Protein AF-A0A7L7LCD9-F1 (afdb_monomer_lite)

Radius of gyration: 17.75 Å; chains: 1; bounding box: 39×56×38 Å

Secondary st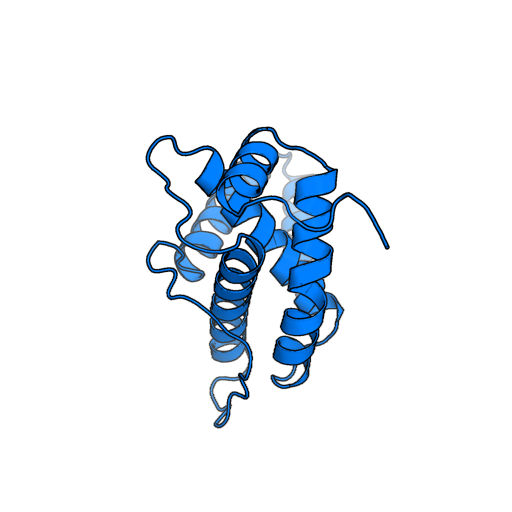ructure (DSSP, 8-state):
--TTTT--HHHHHHHHHTT-HHHHHHHHHHHHHHHHHHHHHTT--HHHHHHHHHHHHHHHHHHHTSTT----S-HHHHHHHHHHHHHHHHHHHH-TT-------S-----TT--HHHHHHHHHHHHHHHHTTS-HHHHHHHHHHHTT-

pLDDT: mean 86.88, std 13.4, range [33.31, 97.69]

InterPro domains:
  IPR007627 RNA polymerase sigma-70 region 2 [PF04542] (27-95)
  IPR013325 RNA polymerase sigma factor, region 2 [SSF88946] (1-112)
  IPR039425 RNA polymerase sigma-70-like [PTHR43133] (1-140)

Organism: NCBI:txid2745197

Structure (mmCIF, N/CA/C/O backbone):
data_AF-A0A7L7LCD9-F1
#
_entry.id   AF-A0A7L7LCD9-F1
#
loop_
_atom_site.group_PDB
_atom_site.id
_atom_site.type_symbol
_atom_site.label_atom_id
_atom_site.label_alt_id
_atom_site.label_comp_id
_atom_site.label_asym_id
_atom_site.label_entity_id
_atom_site.label_seq_id
_atom_site.pdbx_PDB_ins_code
_atom_site.Cartn_x
_atom_site.Cartn_y
_atom_site.Cartn_z
_atom_site.occupancy
_atom_site.B_iso_or_equiv
_atom_site.auth_seq_id
_atom_site.auth_comp_id
_atom_site.auth_asym_id
_atom_site.auth_atom_id
_atom_site.pdbx_PDB_model_num
ATOM 1 N N . MET A 1 1 ? -2.130 -26.265 11.996 1.00 36.03 1 MET A N 1
ATOM 2 C CA . MET A 1 1 ? -3.144 -25.636 11.125 1.00 36.03 1 MET A CA 1
ATOM 3 C C . MET A 1 1 ? -3.796 -24.555 11.968 1.00 36.03 1 MET A C 1
ATOM 5 O O . MET A 1 1 ? -4.403 -24.898 12.972 1.00 36.03 1 MET A O 1
ATOM 9 N N . ASP A 1 2 ? -3.512 -23.285 11.676 1.00 42.53 2 ASP A N 1
ATOM 10 C CA . ASP A 1 2 ? -3.866 -22.154 12.546 1.00 42.53 2 ASP A CA 1
ATOM 11 C C . ASP A 1 2 ? -5.386 -21.880 12.504 1.00 42.53 2 ASP A C 1
ATOM 13 O O . ASP A 1 2 ? -5.939 -21.753 11.405 1.00 42.53 2 ASP A O 1
ATOM 17 N N . PRO A 1 3 ? -6.088 -21.781 13.648 1.00 44.12 3 PRO A N 1
ATOM 18 C CA . PRO A 1 3 ? -7.540 -21.587 13.680 1.00 44.12 3 PRO A CA 1
ATOM 19 C C . PRO A 1 3 ? -8.012 -20.206 13.173 1.00 44.12 3 PRO A C 1
ATOM 21 O O . PRO A 1 3 ? -9.199 -20.029 12.920 1.00 44.12 3 PRO A O 1
ATOM 24 N N . GLU A 1 4 ? -7.114 -19.242 12.924 1.00 48.78 4 GLU A N 1
ATOM 25 C CA . GLU A 1 4 ? -7.436 -17.902 12.378 1.00 48.78 4 GLU A CA 1
ATOM 26 C C . GLU A 1 4 ? -7.647 -17.864 10.837 1.00 48.78 4 GLU A C 1
ATOM 28 O O . GLU A 1 4 ? -7.794 -16.795 10.221 1.00 48.78 4 GLU A O 1
ATOM 33 N N . SER A 1 5 ? -7.651 -19.025 10.174 1.00 53.31 5 SER A N 1
ATOM 34 C CA . SER A 1 5 ? -7.550 -19.144 8.710 1.00 53.31 5 SER A CA 1
ATOM 35 C C . SER A 1 5 ? -8.809 -18.774 7.905 1.00 53.31 5 SER A C 1
ATOM 37 O O . SER A 1 5 ? -8.726 -18.756 6.675 1.00 53.31 5 SER A O 1
ATOM 39 N N . LYS A 1 6 ? -9.962 -18.455 8.505 1.00 54.81 6 LYS A N 1
ATOM 40 C CA . LYS A 1 6 ? -11.181 -18.194 7.712 1.00 54.81 6 LYS A CA 1
ATOM 41 C C . LYS A 1 6 ? -12.054 -17.060 8.259 1.00 54.81 6 LYS A C 1
ATOM 43 O O . LYS A 1 6 ? -13.234 -17.261 8.496 1.00 54.81 6 LYS A O 1
ATOM 48 N N . LYS A 1 7 ? -11.469 -15.869 8.436 1.00 66.88 7 LYS A N 1
ATOM 49 C CA . LYS A 1 7 ? -12.270 -14.636 8.543 1.00 66.88 7 LYS A CA 1
ATOM 50 C C . LYS A 1 7 ? -12.831 -14.253 7.178 1.00 66.88 7 LYS A C 1
ATOM 52 O O . LYS A 1 7 ? -12.104 -14.368 6.183 1.00 66.88 7 LYS A O 1
ATOM 57 N N . SER A 1 8 ? -14.083 -13.807 7.139 1.00 81.88 8 SER A N 1
ATOM 58 C CA . SER A 1 8 ? -14.679 -13.255 5.920 1.00 81.88 8 SER A CA 1
ATOM 59 C C . SER A 1 8 ? -14.036 -11.903 5.568 1.00 81.88 8 SER A C 1
ATOM 61 O O . SER A 1 8 ? -13.345 -11.291 6.391 1.00 81.88 8 SER A O 1
ATOM 63 N N . ASN A 1 9 ? -14.224 -11.430 4.334 1.00 80.38 9 ASN A N 1
ATOM 64 C CA . ASN A 1 9 ? -13.694 -10.123 3.930 1.00 80.38 9 ASN A CA 1
ATOM 65 C C . ASN A 1 9 ? -14.346 -8.988 4.732 1.00 80.38 9 ASN A C 1
ATOM 67 O O . ASN A 1 9 ? -13.679 -8.012 5.079 1.00 80.38 9 ASN A O 1
ATOM 71 N N . GLU A 1 10 ? -15.625 -9.142 5.064 1.00 83.94 10 GLU A N 1
ATOM 72 C CA . GLU A 1 10 ? -16.403 -8.213 5.880 1.00 83.94 10 GLU A CA 1
ATOM 73 C C . GLU A 1 10 ? -15.848 -8.136 7.306 1.00 83.94 10 GLU A C 1
ATOM 75 O O . GLU A 1 10 ? -15.608 -7.040 7.810 1.00 83.94 10 GLU A O 1
ATOM 80 N N . GLU A 1 11 ? -15.559 -9.283 7.930 1.00 88.38 11 GLU A N 1
ATOM 81 C CA . GLU A 1 11 ? -14.958 -9.338 9.269 1.00 88.38 11 GLU A CA 1
ATOM 82 C C . GLU A 1 11 ? -13.580 -8.668 9.297 1.00 88.38 11 GLU A C 1
ATOM 84 O O . GLU A 1 11 ? -13.301 -7.852 10.174 1.00 88.38 11 GLU A O 1
ATOM 89 N N . LEU A 1 12 ? -12.730 -8.963 8.307 1.00 88.62 12 LEU A N 1
ATOM 90 C CA . LEU A 1 12 ? -11.408 -8.344 8.208 1.00 88.62 12 LEU A CA 1
ATOM 91 C C . LEU A 1 12 ? -11.503 -6.826 7.998 1.00 88.62 12 LEU A C 1
ATOM 93 O O . LEU A 1 12 ? -10.721 -6.076 8.574 1.00 88.62 12 LEU A O 1
ATOM 97 N N . THR A 1 13 ? -12.459 -6.368 7.189 1.00 90.44 13 THR A N 1
ATOM 98 C CA . THR A 1 13 ? -12.695 -4.935 6.958 1.00 90.44 13 THR A CA 1
ATOM 99 C C . THR A 1 13 ? -13.110 -4.230 8.246 1.00 90.44 13 THR A C 1
ATOM 101 O O . THR A 1 13 ? -12.614 -3.144 8.545 1.00 90.44 13 THR A O 1
ATOM 104 N N . GLU A 1 14 ? -13.977 -4.856 9.039 1.00 92.12 14 GLU A N 1
ATOM 105 C CA . GLU A 1 14 ? -14.430 -4.296 10.308 1.00 92.12 14 GLU A CA 1
ATOM 106 C C . GLU A 1 14 ? -13.305 -4.230 11.352 1.00 92.12 14 GLU A C 1
ATOM 108 O O . GLU A 1 14 ? -13.161 -3.229 12.056 1.00 92.12 14 GLU A O 1
ATOM 113 N N . ASP A 1 15 ? -12.441 -5.241 11.409 1.00 94.12 15 ASP A N 1
ATOM 114 C CA . ASP A 1 15 ? -11.256 -5.210 12.271 1.00 94.12 15 ASP A CA 1
ATOM 115 C C . ASP A 1 15 ? -10.278 -4.093 11.867 1.00 94.12 15 ASP A C 1
ATOM 117 O O . ASP A 1 15 ? -9.736 -3.385 12.722 1.00 94.12 15 ASP A O 1
ATOM 121 N N . LEU A 1 16 ? -10.087 -3.874 10.560 1.00 94.00 16 LEU A N 1
ATOM 122 C CA . LEU A 1 16 ? -9.251 -2.782 10.053 1.00 94.00 16 LEU A CA 1
ATOM 123 C C . LEU A 1 16 ? -9.826 -1.404 10.413 1.00 94.00 16 LEU A C 1
ATOM 125 O O . LEU A 1 16 ? -9.058 -0.509 10.782 1.00 94.00 16 LEU A O 1
ATOM 129 N N . ARG A 1 17 ? -11.157 -1.233 10.373 1.00 93.88 17 ARG A N 1
ATOM 130 C CA . ARG A 1 17 ? -11.831 -0.010 10.857 1.00 93.88 17 ARG A CA 1
ATOM 131 C C . ARG A 1 17 ? -11.592 0.219 12.347 1.00 93.88 17 ARG A C 1
ATOM 133 O O . ARG A 1 17 ? -11.346 1.349 12.767 1.00 93.88 17 ARG A O 1
ATOM 140 N N . LYS A 1 18 ? -11.584 -0.858 13.136 1.00 94.56 18 LYS A N 1
ATOM 141 C CA . LYS A 1 18 ? -11.282 -0.841 14.578 1.00 94.56 18 LYS A CA 1
ATOM 142 C C . LYS A 1 18 ? -9.797 -0.682 14.904 1.00 94.56 18 LYS A C 1
ATOM 144 O O . LYS A 1 18 ? -9.449 -0.637 16.080 1.00 94.56 18 LYS A O 1
ATOM 149 N N . ARG A 1 19 ? -8.931 -0.539 13.893 1.00 92.56 19 ARG A N 1
ATOM 150 C CA . ARG A 1 19 ? -7.473 -0.392 14.055 1.00 92.56 19 ARG A CA 1
ATOM 151 C C . ARG A 1 19 ? -6.823 -1.615 14.705 1.00 92.56 19 ARG A C 1
ATOM 153 O O . ARG A 1 19 ? -5.821 -1.486 15.404 1.00 92.56 19 ARG A O 1
ATOM 160 N N . ASP A 1 20 ? -7.391 -2.797 14.479 1.00 94.38 20 ASP A N 1
ATOM 161 C CA . ASP A 1 20 ? -6.859 -4.040 15.027 1.00 94.38 20 ASP A CA 1
ATOM 162 C C . ASP A 1 20 ? -5.485 -4.363 14.421 1.00 94.38 20 ASP A C 1
ATOM 164 O O . ASP A 1 20 ? -5.338 -4.546 13.210 1.00 94.38 20 ASP A O 1
ATOM 168 N N . ALA A 1 21 ? -4.462 -4.444 15.274 1.00 90.94 21 ALA A N 1
ATOM 169 C CA . ALA A 1 21 ? -3.083 -4.637 14.835 1.00 90.94 21 ALA A CA 1
ATOM 170 C C . ALA A 1 21 ? -2.883 -5.954 14.064 1.00 90.94 21 ALA A C 1
ATOM 172 O O . ALA A 1 21 ? -2.133 -5.980 13.087 1.00 90.94 21 ALA A O 1
ATOM 173 N N . LYS A 1 22 ? -3.585 -7.031 14.448 1.00 93.12 22 LYS A N 1
ATOM 174 C CA . LYS A 1 22 ? -3.475 -8.333 13.775 1.00 93.12 22 LYS A CA 1
ATOM 175 C C . LYS A 1 22 ? -4.097 -8.300 12.382 1.00 93.12 22 LYS A C 1
ATOM 177 O O . LYS A 1 22 ? -3.578 -8.933 11.463 1.00 93.12 22 LYS A O 1
ATOM 182 N N . ALA A 1 23 ? -5.191 -7.563 12.199 1.00 93.75 23 ALA A N 1
ATOM 183 C CA . ALA A 1 23 ? -5.817 -7.372 10.897 1.00 93.75 23 ALA A CA 1
ATOM 184 C C . ALA A 1 23 ? -4.881 -6.643 9.924 1.00 93.75 23 ALA A C 1
ATOM 186 O O . ALA A 1 23 ? -4.701 -7.105 8.792 1.00 93.75 23 ALA A O 1
ATOM 187 N N . TYR A 1 24 ? -4.223 -5.569 10.380 1.00 92.19 24 TYR A N 1
ATOM 188 C CA . TYR A 1 24 ? -3.192 -4.893 9.587 1.00 92.19 24 TYR A CA 1
ATOM 189 C C . TYR A 1 24 ? -2.017 -5.830 9.311 1.00 92.19 24 TYR A C 1
ATOM 191 O O . TYR A 1 24 ? -1.657 -6.010 8.153 1.00 92.19 24 TYR A O 1
ATOM 199 N N . GLU A 1 25 ? -1.470 -6.514 10.316 1.00 92.44 25 GLU A N 1
ATOM 200 C CA . GLU A 1 25 ? -0.372 -7.466 10.112 1.00 92.44 25 GLU A CA 1
ATOM 201 C C . GLU A 1 25 ? -0.718 -8.541 9.066 1.00 92.44 25 GLU A C 1
ATOM 203 O O . GLU A 1 25 ? 0.076 -8.833 8.168 1.00 92.44 25 GLU A O 1
ATOM 208 N N . LYS A 1 26 ? -1.932 -9.097 9.124 1.00 92.31 26 LYS A N 1
ATOM 209 C CA . LYS A 1 26 ? -2.421 -10.090 8.161 1.00 92.31 26 LYS A CA 1
ATOM 210 C C . LYS A 1 26 ? -2.520 -9.519 6.749 1.00 92.31 26 LYS A C 1
ATOM 212 O O . LYS A 1 26 ? -2.156 -10.206 5.794 1.00 92.31 26 LYS A O 1
ATOM 217 N N . MET A 1 27 ? -3.001 -8.286 6.607 1.00 94.44 27 MET A N 1
ATOM 218 C CA . MET A 1 27 ? -3.029 -7.578 5.328 1.00 94.44 27 MET A CA 1
ATOM 219 C C . MET A 1 27 ? -1.607 -7.381 4.784 1.00 94.44 27 MET A C 1
ATOM 221 O O . MET A 1 27 ? -1.343 -7.755 3.645 1.00 94.44 27 MET A O 1
ATOM 225 N N . TYR A 1 28 ? -0.675 -6.903 5.614 1.00 92.19 28 TYR A N 1
ATOM 226 C CA . TYR A 1 28 ? 0.734 -6.717 5.251 1.00 92.19 28 TYR A CA 1
ATOM 227 C C . TYR A 1 28 ? 1.386 -8.022 4.779 1.00 92.19 28 TYR A C 1
ATOM 229 O O . TYR A 1 28 ? 1.941 -8.072 3.680 1.00 92.19 28 TYR A O 1
ATOM 237 N N . ARG A 1 29 ? 1.270 -9.101 5.566 1.00 92.38 29 ARG A N 1
ATOM 238 C CA . ARG A 1 29 ? 1.839 -10.419 5.231 1.00 92.38 29 ARG A CA 1
ATOM 239 C C . ARG A 1 29 ? 1.303 -10.972 3.908 1.00 92.38 29 ARG A C 1
ATOM 241 O O . ARG A 1 29 ? 2.029 -11.678 3.215 1.00 92.38 29 ARG A O 1
ATOM 248 N N . LYS A 1 30 ? 0.048 -10.666 3.560 1.00 93.00 30 LYS A N 1
ATOM 249 C CA . LYS A 1 30 ? -0.570 -11.095 2.297 1.00 93.00 30 LYS A CA 1
ATOM 250 C C . LYS A 1 30 ? -0.149 -10.239 1.102 1.00 93.00 30 LYS A C 1
ATOM 252 O O . LYS A 1 30 ? 0.045 -10.792 0.026 1.00 93.00 30 LYS A O 1
ATOM 257 N N . SER A 1 31 ? -0.017 -8.926 1.273 1.00 92.50 31 SER A N 1
ATOM 258 C CA . SER A 1 31 ? 0.276 -8.002 0.167 1.00 92.50 31 SER A CA 1
ATOM 259 C C . SER A 1 31 ? 1.757 -7.929 -0.201 1.00 92.50 31 SER A C 1
ATOM 261 O O . SER A 1 31 ? 2.091 -7.765 -1.376 1.00 92.50 31 SER A O 1
ATOM 263 N N . LEU A 1 32 ? 2.653 -8.028 0.788 1.00 92.88 32 LEU A N 1
ATOM 264 C CA . LEU A 1 32 ? 4.073 -7.725 0.603 1.00 92.88 32 LEU A CA 1
ATOM 265 C C . LEU A 1 32 ? 4.776 -8.616 -0.441 1.00 92.88 32 LEU A C 1
ATOM 267 O O . LEU A 1 32 ? 5.474 -8.055 -1.283 1.00 92.88 32 LEU A O 1
ATOM 271 N N . PRO A 1 33 ? 4.600 -9.955 -0.472 1.00 95.62 33 PRO A N 1
ATOM 272 C CA . PRO A 1 33 ? 5.321 -10.798 -1.431 1.00 95.62 33 PRO A CA 1
ATOM 273 C C . PRO A 1 33 ? 4.995 -10.469 -2.895 1.00 95.62 33 PRO A C 1
ATOM 275 O O . PRO A 1 33 ? 5.898 -10.386 -3.729 1.00 95.62 33 PRO A O 1
ATOM 278 N N . SER A 1 34 ? 3.713 -10.246 -3.203 1.00 94.81 34 SER A N 1
ATOM 279 C CA . SER A 1 34 ? 3.258 -9.855 -4.543 1.00 94.81 34 SER A CA 1
ATOM 280 C C . SER A 1 34 ? 3.776 -8.473 -4.928 1.00 94.81 34 SER A C 1
ATOM 282 O O . SER A 1 34 ? 4.285 -8.289 -6.033 1.00 94.81 34 SER A O 1
ATOM 284 N N . LEU A 1 35 ? 3.730 -7.511 -4.000 1.00 97.12 35 LEU A N 1
ATOM 285 C CA . LEU A 1 35 ? 4.238 -6.168 -4.260 1.00 97.12 35 LEU A CA 1
ATOM 286 C C . LEU A 1 35 ? 5.757 -6.152 -4.469 1.00 97.12 35 LEU A C 1
ATOM 288 O O . LEU A 1 35 ? 6.225 -5.539 -5.423 1.00 97.12 35 LEU A O 1
ATOM 292 N N . MET A 1 36 ? 6.526 -6.872 -3.647 1.00 97.19 36 MET A N 1
ATOM 293 C CA . MET A 1 36 ? 7.978 -6.997 -3.819 1.00 97.19 36 MET A CA 1
ATOM 294 C C . MET A 1 36 ? 8.336 -7.576 -5.186 1.00 97.19 36 MET A C 1
ATOM 296 O O . MET A 1 36 ? 9.214 -7.047 -5.864 1.00 97.19 36 MET A O 1
ATOM 300 N N . ARG A 1 37 ? 7.640 -8.636 -5.616 1.00 97.00 37 ARG A N 1
ATOM 301 C CA . ARG A 1 37 ? 7.855 -9.230 -6.939 1.00 97.00 37 ARG A CA 1
ATOM 302 C C . ARG A 1 37 ? 7.533 -8.238 -8.053 1.00 97.00 37 ARG A C 1
ATOM 304 O O . ARG A 1 37 ? 8.340 -8.089 -8.966 1.00 97.00 37 ARG A O 1
ATOM 311 N N . PHE A 1 38 ? 6.391 -7.558 -7.974 1.00 97.62 38 PHE A N 1
ATOM 312 C CA . PHE A 1 38 ? 6.006 -6.546 -8.954 1.00 97.62 38 PHE A CA 1
ATOM 313 C C . PHE A 1 38 ? 7.044 -5.420 -9.038 1.00 97.62 38 PHE A C 1
ATOM 315 O O . PHE A 1 38 ? 7.532 -5.113 -10.121 1.00 97.62 38 PHE A O 1
ATOM 322 N N . VAL A 1 39 ? 7.450 -4.847 -7.909 1.00 97.12 39 VAL A N 1
ATOM 323 C CA . VAL A 1 39 ? 8.438 -3.761 -7.870 1.00 97.12 39 VAL A CA 1
ATOM 324 C C . VAL A 1 39 ? 9.790 -4.223 -8.423 1.00 97.12 39 VAL A C 1
ATOM 326 O O . VAL A 1 39 ? 10.355 -3.554 -9.288 1.00 97.12 39 VAL A O 1
ATOM 329 N N . TYR A 1 40 ? 10.264 -5.406 -8.023 1.00 96.19 40 TYR A N 1
ATOM 330 C CA . TYR A 1 40 ? 11.523 -5.980 -8.509 1.00 96.19 40 TYR A CA 1
ATOM 331 C C . TYR A 1 40 ? 11.525 -6.209 -10.028 1.00 96.19 40 TYR A C 1
ATOM 333 O O . TYR A 1 40 ? 12.456 -5.804 -10.726 1.00 96.19 40 TYR A O 1
ATOM 341 N N . LEU A 1 41 ? 10.452 -6.801 -10.566 1.00 95.56 41 LEU A N 1
ATOM 342 C CA . LEU A 1 41 ? 10.305 -7.033 -12.007 1.00 95.56 41 LEU A CA 1
ATOM 343 C C . LEU A 1 41 ? 10.199 -5.734 -12.816 1.00 95.56 41 LEU A C 1
ATOM 345 O O . LEU A 1 41 ? 10.417 -5.751 -14.026 1.00 95.56 41 LEU A O 1
ATOM 349 N N . ASN A 1 42 ? 9.899 -4.617 -12.153 1.00 96.00 42 ASN A N 1
ATOM 350 C CA . ASN A 1 42 ? 9.754 -3.306 -12.766 1.00 96.00 42 ASN A CA 1
ATOM 351 C C . ASN A 1 42 ? 10.776 -2.297 -12.221 1.00 96.00 42 ASN A C 1
ATOM 353 O O . ASN A 1 42 ? 10.446 -1.134 -12.017 1.00 96.00 42 ASN A O 1
ATOM 357 N N . HIS A 1 43 ? 12.032 -2.727 -12.050 1.00 93.75 43 HIS A N 1
ATOM 358 C CA . HIS A 1 43 ? 13.199 -1.871 -11.777 1.00 93.75 43 HIS A CA 1
ATOM 359 C C . HIS A 1 43 ? 13.240 -1.158 -10.414 1.00 93.75 43 HIS A C 1
ATOM 361 O O . HIS A 1 43 ? 13.901 -0.120 -10.307 1.00 93.75 43 HIS A O 1
ATOM 367 N N . GLY A 1 44 ? 12.553 -1.681 -9.404 1.00 95.00 44 GLY A N 1
ATOM 368 C CA . GLY A 1 44 ? 12.669 -1.219 -8.021 1.00 95.00 44 GLY A CA 1
ATOM 369 C C . GLY A 1 44 ? 13.369 -2.233 -7.123 1.00 95.00 44 GLY A C 1
ATOM 370 O O . GLY A 1 44 ? 13.746 -3.327 -7.554 1.00 95.00 44 GLY A O 1
ATOM 371 N N . HIS A 1 45 ? 13.520 -1.866 -5.857 1.00 95.94 45 HIS A N 1
ATOM 372 C CA . HIS A 1 45 ? 14.134 -2.693 -4.824 1.00 95.94 45 HIS A CA 1
ATOM 373 C C . HIS A 1 45 ? 13.132 -3.021 -3.716 1.00 95.94 45 HIS A C 1
ATOM 375 O O . HIS A 1 45 ? 11.976 -2.600 -3.725 1.00 95.94 45 HIS A O 1
ATOM 381 N N . GLN A 1 46 ? 13.578 -3.816 -2.747 1.00 94.69 46 GLN A N 1
ATOM 382 C CA . GLN A 1 46 ? 12.748 -4.195 -1.609 1.00 94.69 46 GLN A CA 1
ATOM 383 C C . GLN A 1 46 ? 12.281 -2.980 -0.793 1.00 94.69 46 GLN A C 1
ATOM 385 O O . GLN A 1 46 ? 11.131 -2.964 -0.366 1.00 94.69 46 GLN A O 1
ATOM 390 N N . GLU A 1 47 ? 13.145 -1.982 -0.600 1.00 95.56 47 GLU A N 1
ATOM 391 C CA . GLU A 1 47 ? 12.824 -0.754 0.140 1.00 95.56 47 GLU A CA 1
ATOM 392 C C . GLU A 1 47 ? 11.690 0.022 -0.547 1.00 95.56 47 GLU A C 1
ATOM 394 O O . GLU A 1 47 ? 10.686 0.311 0.100 1.00 95.56 47 GLU A O 1
ATOM 399 N N . ASP A 1 48 ? 11.752 0.197 -1.879 1.00 96.56 48 ASP A N 1
ATOM 400 C CA . ASP A 1 48 ? 10.664 0.816 -2.655 1.00 96.56 48 ASP A CA 1
ATOM 401 C C . ASP A 1 48 ? 9.321 0.095 -2.405 1.00 96.56 48 ASP A C 1
ATOM 403 O O . ASP A 1 48 ? 8.281 0.725 -2.222 1.00 96.56 48 ASP A O 1
ATOM 407 N N . ALA A 1 49 ? 9.321 -1.244 -2.371 1.00 96.12 49 ALA A N 1
ATOM 408 C CA . ALA A 1 49 ? 8.109 -2.026 -2.126 1.00 96.12 49 ALA A CA 1
ATOM 409 C C . ALA A 1 49 ? 7.568 -1.866 -0.697 1.00 96.12 49 ALA A C 1
ATOM 411 O O . ALA A 1 49 ? 6.352 -1.878 -0.497 1.00 96.12 49 ALA A O 1
ATOM 412 N N . GLN A 1 50 ? 8.451 -1.737 0.295 1.00 94.81 50 GLN A N 1
ATOM 413 C CA . GLN A 1 50 ? 8.064 -1.523 1.689 1.00 94.81 50 GLN A CA 1
ATOM 414 C C . GLN A 1 50 ? 7.440 -0.139 1.882 1.00 94.81 50 GLN A C 1
ATOM 416 O O . GLN A 1 50 ? 6.393 -0.042 2.525 1.00 94.81 50 GLN A O 1
ATOM 421 N N . ASP A 1 51 ? 8.023 0.892 1.276 1.00 95.00 51 ASP A N 1
ATOM 422 C CA . ASP A 1 51 ? 7.509 2.262 1.334 1.00 95.00 51 ASP A CA 1
ATOM 423 C C . ASP A 1 51 ? 6.146 2.371 0.647 1.00 95.00 51 ASP A C 1
ATOM 425 O O . ASP A 1 51 ? 5.173 2.845 1.239 1.00 95.00 51 ASP A O 1
ATOM 429 N N . LEU A 1 52 ? 6.024 1.810 -0.562 1.00 96.50 52 LEU A N 1
ATOM 430 C CA . LEU A 1 52 ? 4.755 1.748 -1.290 1.00 96.50 52 LEU A CA 1
ATOM 431 C C . LEU A 1 52 ? 3.658 1.033 -0.493 1.00 96.50 52 LEU A C 1
ATOM 433 O O . LEU A 1 52 ? 2.497 1.448 -0.525 1.00 96.50 52 LEU A O 1
ATOM 437 N N . LEU A 1 53 ? 4.004 -0.048 0.215 1.00 95.81 53 LEU A N 1
ATOM 438 C CA . LEU A 1 53 ? 3.039 -0.788 1.023 1.00 95.81 53 LEU A CA 1
ATOM 439 C C . LEU A 1 53 ? 2.537 0.043 2.205 1.00 95.81 53 LEU A C 1
ATOM 441 O O . LEU A 1 53 ? 1.341 0.019 2.502 1.00 95.81 53 LEU A O 1
ATOM 445 N N . GLN A 1 54 ? 3.437 0.777 2.861 1.00 93.25 54 GLN A N 1
ATOM 446 C CA . GLN A 1 54 ? 3.093 1.659 3.973 1.00 93.25 54 GLN A CA 1
ATOM 447 C C . GLN A 1 54 ? 2.197 2.808 3.514 1.00 93.25 54 GLN A C 1
ATOM 449 O O . GLN A 1 54 ? 1.139 3.030 4.107 1.00 93.25 54 GLN A O 1
ATOM 454 N N . GLU A 1 55 ? 2.559 3.487 2.422 1.00 93.62 55 GLU A N 1
ATOM 455 C CA . GLU A 1 55 ? 1.731 4.547 1.839 1.00 93.62 55 GLU A CA 1
ATOM 456 C C . GLU A 1 55 ? 0.335 4.028 1.478 1.00 93.62 55 GLU A C 1
ATOM 458 O O . GLU A 1 55 ? -0.680 4.612 1.867 1.00 93.62 55 GLU A O 1
ATOM 463 N N . ALA A 1 56 ? 0.260 2.886 0.792 1.00 96.00 56 ALA A N 1
ATOM 464 C CA . ALA A 1 56 ? -1.009 2.288 0.400 1.00 96.00 56 ALA A CA 1
ATOM 465 C C . ALA A 1 56 ? -1.858 1.846 1.606 1.00 96.00 56 ALA A C 1
ATOM 467 O O . ALA A 1 56 ? -3.084 1.994 1.588 1.00 96.00 56 ALA A O 1
ATOM 468 N N . ALA A 1 57 ? -1.230 1.357 2.679 1.00 94.44 57 ALA A N 1
ATOM 469 C CA . ALA A 1 57 ? -1.919 1.043 3.928 1.00 94.44 57 ALA A CA 1
ATOM 470 C C . ALA A 1 57 ? -2.488 2.304 4.604 1.00 94.44 57 ALA A C 1
ATOM 472 O O . ALA A 1 57 ? -3.616 2.268 5.097 1.00 94.44 57 ALA A O 1
ATOM 473 N N . ILE A 1 58 ? -1.761 3.428 4.580 1.00 92.25 58 ILE A N 1
ATOM 474 C CA . ILE A 1 58 ? -2.250 4.724 5.081 1.00 92.25 58 ILE A CA 1
ATOM 475 C C . ILE A 1 58 ? -3.443 5.206 4.248 1.00 92.25 58 ILE A C 1
ATOM 477 O O . ILE A 1 58 ? -4.433 5.682 4.809 1.00 92.25 58 ILE A O 1
ATOM 481 N N . VAL A 1 59 ? -3.388 5.058 2.920 1.00 94.00 59 VAL A N 1
ATOM 482 C CA . VAL A 1 59 ? -4.510 5.396 2.029 1.00 94.00 59 VAL A CA 1
ATOM 483 C C . VAL A 1 59 ? -5.749 4.577 2.390 1.00 94.00 59 VAL A C 1
ATOM 485 O O . VAL A 1 59 ? -6.821 5.156 2.575 1.00 94.00 59 VAL A O 1
ATOM 488 N N . LEU A 1 60 ? -5.613 3.255 2.551 1.00 95.31 60 LEU A N 1
ATOM 489 C CA . LEU A 1 60 ? -6.727 2.405 2.974 1.00 95.31 60 LEU A CA 1
ATOM 490 C C . LEU A 1 60 ? -7.252 2.811 4.357 1.00 95.31 60 LEU A C 1
ATOM 492 O O . LEU A 1 60 ? -8.459 2.953 4.524 1.00 95.31 60 LEU A O 1
ATOM 496 N N . PHE A 1 61 ? -6.372 3.053 5.330 1.00 94.44 61 PHE A N 1
ATOM 497 C CA . PHE A 1 61 ? -6.769 3.503 6.664 1.00 94.44 61 PHE A CA 1
ATOM 498 C C . PHE A 1 61 ? -7.614 4.783 6.602 1.00 94.44 61 PHE A C 1
ATOM 500 O O . PHE A 1 61 ? -8.695 4.833 7.184 1.00 94.44 61 PHE A O 1
ATOM 507 N N . ARG A 1 62 ? -7.172 5.798 5.848 1.00 92.12 62 ARG A N 1
ATOM 508 C CA . ARG A 1 62 ? -7.913 7.062 5.688 1.00 92.12 62 ARG A CA 1
ATOM 509 C C . ARG A 1 62 ? -9.261 6.854 5.004 1.00 92.12 62 ARG A C 1
ATOM 511 O O . ARG A 1 62 ? -10.237 7.470 5.419 1.00 92.12 62 ARG A O 1
ATOM 518 N N . LYS A 1 63 ? -9.326 5.976 3.999 1.00 93.56 63 LYS A N 1
ATOM 519 C CA . LYS A 1 63 ? -10.579 5.601 3.329 1.00 93.56 63 LYS A CA 1
ATOM 520 C C . LYS A 1 63 ? -11.540 4.890 4.279 1.00 93.56 63 LYS A C 1
ATOM 522 O O . LYS A 1 63 ? -12.708 5.236 4.315 1.00 93.56 63 LYS A O 1
ATOM 527 N N . LEU A 1 64 ? -11.056 3.980 5.122 1.00 94.25 64 LEU A N 1
ATOM 528 C CA . LEU A 1 64 ? -11.882 3.280 6.113 1.00 94.25 64 LEU A CA 1
ATOM 529 C C . LEU A 1 64 ? -12.481 4.199 7.191 1.00 94.25 64 LEU A C 1
ATOM 531 O O . LEU A 1 64 ? -13.456 3.808 7.829 1.00 94.25 64 LEU A O 1
ATOM 535 N N . LEU A 1 65 ? -11.922 5.398 7.398 1.00 91.50 65 LEU A N 1
ATOM 536 C CA . LEU A 1 65 ? -12.507 6.422 8.272 1.00 91.50 65 LEU A CA 1
ATOM 537 C C . LEU A 1 65 ? -13.661 7.191 7.609 1.00 91.50 65 LEU A C 1
ATOM 539 O O . LEU A 1 65 ? -14.397 7.887 8.308 1.00 91.50 65 LEU A O 1
ATOM 543 N N . GLN A 1 66 ? -13.814 7.099 6.286 1.00 92.50 66 GLN A N 1
ATOM 544 C CA . GLN A 1 66 ? -14.906 7.738 5.559 1.00 92.50 66 GLN A CA 1
ATOM 545 C C . GLN A 1 66 ? -16.171 6.874 5.695 1.00 92.50 66 GLN A C 1
ATOM 547 O O . GLN A 1 66 ? -16.134 5.687 5.363 1.00 92.50 66 GLN A O 1
ATOM 552 N N . PRO A 1 67 ? -17.289 7.423 6.204 1.00 87.50 67 PRO A N 1
ATOM 553 C CA . PRO A 1 67 ? -18.488 6.639 6.513 1.00 87.50 67 PRO A CA 1
ATOM 554 C C . PRO A 1 67 ? -19.177 6.054 5.270 1.00 87.50 67 PRO A C 1
ATOM 556 O O . PRO A 1 67 ? -19.888 5.058 5.372 1.00 87.50 67 PRO A O 1
ATOM 559 N N . ASP A 1 68 ? -18.968 6.665 4.109 1.00 91.00 68 ASP A N 1
ATOM 560 C CA . ASP A 1 68 ? -19.501 6.284 2.801 1.00 91.00 68 ASP A CA 1
ATOM 561 C C . ASP A 1 68 ? -18.586 5.325 2.023 1.00 91.00 68 ASP A C 1
ATOM 563 O O . ASP A 1 68 ? -18.993 4.770 1.002 1.00 91.00 68 ASP A O 1
ATOM 567 N N . PHE A 1 69 ? -17.367 5.072 2.511 1.00 91.56 69 PHE A N 1
ATOM 568 C CA . PHE A 1 69 ? -16.445 4.161 1.848 1.00 91.56 69 PHE A CA 1
ATOM 569 C C . PHE A 1 69 ? -16.809 2.693 2.102 1.00 91.56 69 PHE A C 1
ATOM 571 O O . PHE A 1 69 ? -16.800 2.186 3.232 1.00 91.56 69 PHE A O 1
ATOM 578 N N . VAL A 1 70 ? -17.052 1.974 1.006 1.00 90.25 70 VAL A N 1
ATOM 579 C CA . VAL A 1 70 ? -17.300 0.531 1.002 1.00 90.25 70 VAL A CA 1
ATOM 580 C C . VAL A 1 70 ? -16.134 -0.171 0.322 1.00 90.25 70 VAL A C 1
ATOM 582 O O . VAL A 1 70 ? -15.907 -0.019 -0.876 1.00 90.25 70 VAL A O 1
ATOM 585 N N . LEU A 1 71 ? -15.407 -0.981 1.089 1.00 91.88 71 LEU A N 1
ATOM 586 C CA . LEU A 1 71 ? -14.367 -1.836 0.540 1.00 91.88 71 LEU A CA 1
ATOM 587 C C . LEU A 1 71 ? -15.008 -3.074 -0.106 1.00 91.88 71 LEU A C 1
ATOM 589 O O . LEU A 1 71 ? -15.554 -3.928 0.585 1.00 91.88 71 LEU A O 1
ATOM 593 N N . THR A 1 72 ? -14.943 -3.166 -1.433 1.00 90.19 72 THR A N 1
ATOM 594 C CA . THR A 1 72 ? -15.608 -4.218 -2.230 1.00 90.19 72 THR A CA 1
ATOM 595 C C . THR A 1 72 ? -14.707 -5.404 -2.579 1.00 90.19 72 THR A C 1
ATOM 597 O O . THR A 1 72 ? -15.149 -6.354 -3.222 1.00 90.19 72 THR A O 1
ATOM 600 N N . CYS A 1 73 ? -13.439 -5.370 -2.168 1.00 91.88 73 CYS A N 1
ATOM 601 C CA . CYS A 1 73 ? -12.457 -6.417 -2.431 1.00 91.88 73 CYS A CA 1
ATOM 602 C C . CYS A 1 73 ? -11.691 -6.790 -1.158 1.00 91.88 73 CYS A C 1
ATOM 604 O O . CYS A 1 73 ? -11.859 -6.184 -0.100 1.00 91.88 73 CYS A O 1
ATOM 606 N N . VAL A 1 74 ? -10.823 -7.798 -1.254 1.00 92.94 74 VAL A N 1
ATOM 607 C CA . VAL A 1 74 ? -9.934 -8.151 -0.144 1.00 92.94 74 VAL A CA 1
ATOM 608 C C . VAL A 1 74 ? -9.010 -6.954 0.154 1.00 92.94 74 VAL A C 1
ATOM 610 O O . VAL A 1 74 ? -8.408 -6.421 -0.782 1.00 92.94 74 VAL A O 1
ATOM 613 N N . PRO A 1 75 ? -8.807 -6.559 1.428 1.00 94.69 75 PRO A N 1
ATOM 614 C CA . PRO A 1 75 ? -7.916 -5.452 1.792 1.00 94.69 75 PRO A CA 1
ATOM 615 C C . PRO A 1 75 ? -6.518 -5.532 1.173 1.00 94.69 75 PRO A C 1
ATOM 617 O O . PRO A 1 75 ? -5.962 -4.518 0.756 1.00 94.69 75 PRO A O 1
ATOM 620 N N . SER A 1 76 ? -5.962 -6.742 1.050 1.00 94.56 76 SER A N 1
ATOM 621 C CA . SER A 1 76 ? -4.657 -6.942 0.422 1.00 94.56 76 SER A CA 1
ATOM 622 C C . SER A 1 76 ? -4.646 -6.570 -1.063 1.00 94.56 76 SER A C 1
ATOM 624 O O . SER A 1 76 ? -3.681 -5.963 -1.520 1.00 94.56 76 SER A O 1
ATOM 626 N N . THR A 1 77 ? -5.724 -6.876 -1.792 1.00 95.31 77 THR A N 1
ATOM 627 C CA . THR A 1 77 ? -5.896 -6.522 -3.210 1.00 95.31 77 THR A CA 1
ATOM 628 C C . THR A 1 77 ? -6.024 -5.012 -3.383 1.00 95.31 77 THR A C 1
ATOM 630 O O . THR A 1 77 ? -5.389 -4.443 -4.271 1.00 95.31 77 THR A O 1
ATOM 633 N N . TYR A 1 78 ? -6.779 -4.340 -2.508 1.00 96.31 78 TYR A N 1
ATOM 634 C CA . TYR A 1 78 ? -6.891 -2.880 -2.529 1.00 96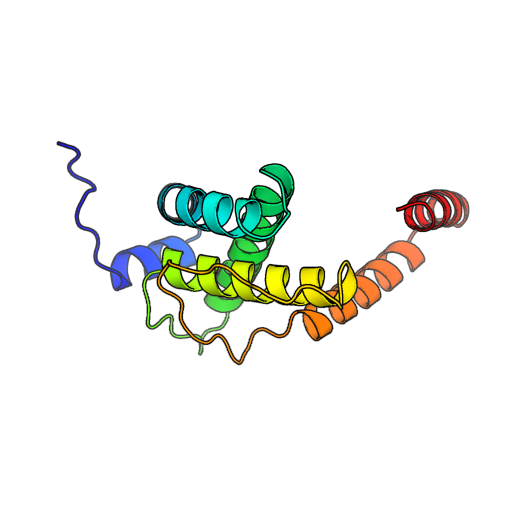.31 78 TYR A CA 1
ATOM 635 C C . TYR A 1 78 ? -5.530 -2.211 -2.320 1.00 96.31 78 TYR A C 1
ATOM 637 O O . TYR A 1 78 ? -5.109 -1.383 -3.126 1.00 96.31 78 TYR A O 1
ATOM 645 N N . VAL A 1 79 ? -4.809 -2.611 -1.268 1.00 96.81 79 VAL A N 1
ATOM 646 C CA . VAL A 1 79 ? -3.488 -2.055 -0.944 1.00 96.81 79 VAL A CA 1
ATOM 647 C C . VAL A 1 79 ? -2.485 -2.322 -2.064 1.00 96.81 79 VAL A C 1
ATOM 649 O O . VAL A 1 79 ? -1.771 -1.405 -2.465 1.00 96.81 79 VAL A O 1
ATOM 652 N N . TYR A 1 80 ? -2.466 -3.537 -2.620 1.00 97.50 80 TYR A N 1
ATOM 653 C CA . TYR A 1 80 ? -1.642 -3.847 -3.788 1.00 97.50 80 TYR A CA 1
ATOM 654 C C . TYR A 1 80 ? -1.969 -2.922 -4.968 1.00 97.50 80 TYR A C 1
ATOM 656 O O . TYR A 1 80 ? -1.062 -2.354 -5.566 1.00 97.50 80 TYR A O 1
ATOM 664 N N . SER A 1 81 ? -3.253 -2.699 -5.259 1.00 97.19 81 SER A N 1
ATOM 665 C CA . SER A 1 81 ? -3.702 -1.864 -6.384 1.00 97.19 81 SER A CA 1
ATOM 666 C C . SER A 1 81 ? -3.289 -0.395 -6.233 1.00 97.19 81 SER A C 1
ATOM 668 O O . SER A 1 81 ? -2.834 0.225 -7.196 1.00 97.19 81 SER A O 1
ATOM 670 N N . VAL A 1 82 ? -3.385 0.155 -5.018 1.00 97.69 82 VAL A N 1
ATOM 671 C CA . VAL A 1 82 ? -2.916 1.514 -4.697 1.00 97.69 82 VAL A CA 1
ATOM 672 C C . VAL A 1 82 ? -1.396 1.618 -4.863 1.00 97.69 82 VAL A C 1
ATOM 674 O O . VAL A 1 82 ? -0.918 2.485 -5.598 1.00 97.69 82 VAL A O 1
ATOM 677 N N . ALA A 1 83 ? -0.642 0.700 -4.251 1.00 97.69 83 ALA A N 1
ATOM 678 C CA . ALA A 1 83 ? 0.819 0.656 -4.334 1.00 97.69 83 ALA A CA 1
ATOM 679 C C . ALA A 1 83 ? 1.309 0.499 -5.783 1.00 97.69 83 ALA A C 1
ATOM 681 O O . ALA A 1 83 ? 2.198 1.219 -6.238 1.00 97.69 83 ALA A O 1
ATOM 682 N N . ARG A 1 84 ? 0.670 -0.390 -6.547 1.00 97.25 84 ARG A N 1
ATOM 683 C CA . ARG A 1 84 ? 0.909 -0.598 -7.976 1.00 97.25 84 ARG A CA 1
ATOM 684 C C . ARG A 1 84 ? 0.720 0.693 -8.766 1.00 97.25 84 ARG A C 1
ATOM 686 O O . ARG A 1 84 ? 1.604 1.076 -9.531 1.00 97.25 84 ARG A O 1
ATOM 693 N N . LYS A 1 85 ? -0.412 1.381 -8.579 1.00 96.69 85 LYS A N 1
ATOM 694 C CA . LYS A 1 85 ? -0.713 2.636 -9.285 1.00 96.69 85 LYS A CA 1
ATOM 695 C C . LYS A 1 85 ? 0.327 3.714 -8.968 1.00 96.69 85 LYS A C 1
ATOM 697 O O . LYS A 1 85 ? 0.797 4.386 -9.887 1.00 96.69 85 LYS A O 1
ATOM 702 N N . LYS A 1 86 ? 0.743 3.831 -7.701 1.00 96.50 86 LYS A N 1
ATOM 703 C CA . LYS A 1 86 ? 1.818 4.743 -7.276 1.00 96.50 86 LYS A CA 1
ATOM 704 C C . LYS A 1 86 ? 3.157 4.388 -7.923 1.00 96.50 86 LYS A C 1
ATOM 706 O O . LYS A 1 86 ? 3.805 5.276 -8.471 1.00 96.50 86 LYS A O 1
ATOM 711 N N . TRP A 1 87 ? 3.548 3.113 -7.943 1.00 96.88 87 TRP A N 1
ATOM 712 C CA . TRP A 1 87 ? 4.796 2.687 -8.584 1.00 96.88 87 TRP A CA 1
ATOM 713 C C . TRP A 1 87 ? 4.819 2.987 -10.082 1.00 96.88 87 TRP A C 1
ATOM 715 O O . TRP A 1 87 ? 5.796 3.536 -10.579 1.00 96.88 87 TRP A O 1
ATOM 725 N N . LEU A 1 88 ? 3.733 2.695 -10.804 1.00 94.81 88 LEU A N 1
ATOM 726 C CA . LEU A 1 88 ? 3.632 2.996 -12.237 1.00 94.81 88 LEU A CA 1
ATOM 727 C C . LEU A 1 88 ? 3.763 4.497 -12.519 1.00 94.81 88 LEU A C 1
ATOM 729 O O . LEU A 1 88 ? 4.432 4.897 -13.474 1.00 94.81 88 LEU A O 1
ATOM 733 N N . TYR A 1 89 ? 3.171 5.327 -11.664 1.00 94.62 89 TYR A N 1
ATOM 734 C CA . TYR A 1 89 ? 3.333 6.773 -11.729 1.00 94.62 89 TYR A CA 1
ATOM 735 C C . TYR A 1 89 ? 4.794 7.205 -11.484 1.00 94.62 89 TYR A C 1
ATOM 737 O O . TYR A 1 89 ? 5.355 7.958 -12.284 1.00 94.62 89 TYR A O 1
ATOM 745 N N . LEU A 1 90 ? 5.457 6.665 -10.454 1.00 93.56 90 LEU A N 1
ATOM 746 C CA . LEU A 1 90 ? 6.876 6.932 -10.182 1.00 93.56 90 LEU A CA 1
ATOM 747 C C . LEU A 1 90 ? 7.783 6.465 -11.328 1.00 93.56 90 LEU A C 1
ATOM 749 O O . LEU A 1 90 ? 8.705 7.183 -11.717 1.00 93.56 90 LEU A O 1
ATOM 753 N N . LEU A 1 91 ? 7.512 5.298 -11.913 1.00 93.50 91 LEU A N 1
ATOM 754 C CA . LEU A 1 91 ? 8.252 4.776 -13.061 1.00 93.50 91 LEU A CA 1
ATOM 755 C C . LEU A 1 91 ? 8.133 5.679 -14.279 1.00 93.50 91 LEU A C 1
ATOM 757 O O . LEU A 1 91 ? 9.145 5.958 -14.920 1.00 93.50 91 LEU A O 1
ATOM 761 N N . LYS A 1 92 ? 6.931 6.183 -14.568 1.00 92.25 92 LYS A N 1
ATOM 762 C CA . LYS A 1 92 ? 6.716 7.130 -15.665 1.00 92.25 92 LYS A CA 1
ATOM 763 C C . LYS A 1 92 ? 7.551 8.404 -15.484 1.00 92.25 92 LYS A C 1
ATOM 765 O O . LYS A 1 92 ? 8.092 8.902 -16.467 1.00 92.25 92 LYS A O 1
ATOM 770 N N . LYS A 1 93 ? 7.704 8.896 -14.245 1.00 90.25 93 LYS A N 1
ATOM 771 C CA . LYS A 1 93 ? 8.551 10.064 -13.920 1.00 90.25 93 LYS A CA 1
ATOM 772 C C . LYS A 1 93 ? 10.045 9.750 -14.014 1.00 90.25 93 LYS A C 1
ATOM 774 O O . LYS A 1 93 ? 10.791 10.505 -14.625 1.00 90.25 93 LYS A O 1
ATOM 779 N N . ARG A 1 94 ? 10.488 8.640 -13.415 1.00 89.94 94 ARG A N 1
ATOM 780 C CA . ARG A 1 94 ? 11.914 8.276 -13.302 1.00 89.94 94 ARG A CA 1
ATOM 781 C C . ARG A 1 94 ? 12.495 7.746 -14.616 1.00 89.94 94 ARG A C 1
ATOM 783 O O . ARG A 1 94 ? 13.672 7.948 -14.900 1.00 89.94 94 ARG A O 1
ATOM 790 N N . LYS A 1 95 ? 11.699 7.009 -15.391 1.00 87.50 95 LYS A N 1
ATOM 791 C CA . LYS A 1 95 ? 12.134 6.269 -16.585 1.00 87.50 95 LYS A CA 1
ATOM 792 C C . LYS A 1 95 ? 11.042 6.298 -17.672 1.00 87.50 95 LYS A C 1
ATOM 794 O O . LYS A 1 95 ? 10.427 5.269 -17.957 1.00 87.50 95 LYS A O 1
ATOM 799 N N . PRO A 1 96 ? 10.833 7.447 -18.340 1.00 83.00 96 PRO A N 1
ATOM 800 C CA . PRO A 1 96 ? 9.747 7.634 -19.311 1.00 83.00 96 PRO A CA 1
ATOM 801 C C . PRO A 1 96 ? 9.817 6.706 -20.538 1.00 83.00 96 PRO A C 1
ATOM 803 O O . PRO A 1 96 ? 8.816 6.525 -21.220 1.00 83.00 96 PRO A O 1
ATOM 806 N N . ASN A 1 97 ? 10.975 6.088 -20.800 1.00 86.81 97 ASN A N 1
ATOM 807 C CA . ASN A 1 97 ? 11.207 5.204 -21.947 1.00 86.81 97 ASN A CA 1
ATOM 808 C C . ASN A 1 97 ? 11.070 3.700 -21.625 1.00 86.81 97 ASN A C 1
ATOM 810 O O . ASN A 1 97 ? 11.488 2.869 -22.433 1.00 86.81 97 ASN A O 1
ATOM 814 N N . ILE A 1 98 ? 10.536 3.316 -20.456 1.00 85.81 98 ILE A N 1
ATOM 815 C CA . ILE A 1 98 ? 10.260 1.898 -20.170 1.00 85.81 98 ILE A CA 1
ATOM 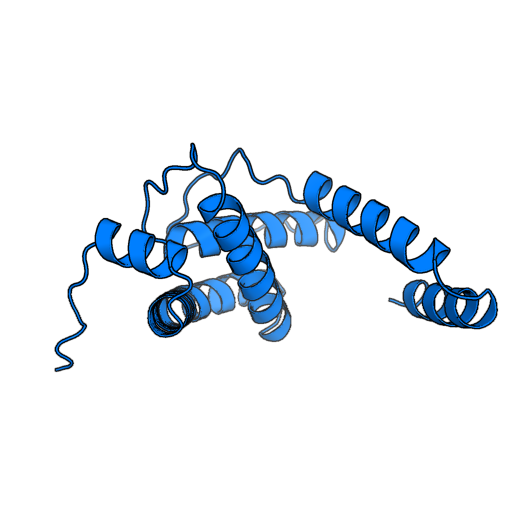816 C C . ILE A 1 98 ? 9.187 1.398 -21.139 1.00 85.81 98 ILE A C 1
ATOM 818 O O . ILE A 1 98 ? 8.052 1.863 -21.131 1.00 85.81 98 ILE A O 1
ATOM 822 N N . SER A 1 99 ? 9.551 0.418 -21.962 1.00 75.50 99 SER A N 1
ATOM 823 C CA . SER A 1 99 ? 8.676 -0.149 -22.991 1.00 75.50 99 SER A CA 1
ATOM 824 C C . SER A 1 99 ? 7.878 -1.364 -22.520 1.00 75.50 99 SER A C 1
ATOM 826 O O . SER A 1 99 ? 6.929 -1.766 -23.192 1.00 75.50 99 SER A O 1
ATOM 828 N N . LYS A 1 100 ? 8.243 -1.966 -21.380 1.00 87.06 100 LYS A N 1
ATOM 829 C CA . LYS A 1 100 ? 7.597 -3.175 -20.867 1.00 87.06 100 LYS A CA 1
ATOM 830 C C . LYS A 1 100 ? 7.415 -3.112 -19.356 1.00 87.06 100 LYS A C 1
ATOM 832 O O . LYS A 1 100 ? 8.391 -3.039 -18.619 1.00 87.06 100 LYS A O 1
ATOM 837 N N . ILE A 1 101 ? 6.160 -3.206 -18.930 1.00 93.12 101 ILE A N 1
ATOM 838 C CA . ILE A 1 101 ? 5.767 -3.455 -17.544 1.00 93.12 101 ILE A CA 1
ATOM 839 C C . ILE A 1 101 ? 5.411 -4.934 -17.417 1.00 93.12 101 ILE A C 1
ATOM 841 O O . ILE A 1 101 ? 4.722 -5.486 -18.278 1.00 93.12 101 ILE A O 1
ATOM 845 N N . VAL A 1 102 ? 5.900 -5.580 -16.364 1.00 93.25 102 VAL A N 1
ATOM 846 C CA . VAL A 1 102 ? 5.564 -6.966 -16.032 1.00 93.25 102 VAL A CA 1
ATOM 847 C C . VAL A 1 102 ? 4.673 -6.967 -14.806 1.00 93.25 102 VAL A C 1
ATOM 849 O O . VAL A 1 102 ? 5.112 -6.637 -13.709 1.00 93.25 102 VAL A O 1
ATOM 852 N N . ASP A 1 103 ? 3.425 -7.363 -14.993 1.00 92.94 103 ASP A N 1
ATOM 853 C CA . ASP A 1 103 ? 2.437 -7.397 -13.931 1.00 92.94 103 ASP A CA 1
ATOM 854 C C . ASP A 1 103 ? 1.582 -8.654 -14.063 1.00 92.94 103 ASP A C 1
ATOM 856 O O . ASP A 1 103 ? 0.994 -8.900 -15.116 1.00 92.94 103 ASP A O 1
ATOM 860 N N . ILE A 1 104 ? 1.610 -9.490 -13.030 1.00 91.94 104 ILE A N 1
ATOM 861 C CA . ILE A 1 104 ? 1.062 -10.853 -13.050 1.00 91.94 104 ILE A CA 1
ATOM 862 C C . ILE A 1 104 ? 0.136 -11.130 -11.864 1.00 91.94 104 ILE A C 1
ATOM 864 O O . ILE A 1 104 ? -0.370 -12.242 -11.736 1.00 91.94 104 ILE A O 1
ATOM 868 N N . ASP A 1 105 ? -0.036 -10.153 -10.978 1.00 92.56 105 ASP A N 1
ATOM 869 C CA . ASP A 1 105 ? -0.868 -10.265 -9.788 1.00 92.56 105 ASP A CA 1
ATOM 870 C C . ASP A 1 105 ? -2.239 -9.624 -10.046 1.00 92.56 105 ASP A C 1
ATOM 872 O O . ASP A 1 105 ? -2.394 -8.735 -10.885 1.00 92.56 105 ASP A O 1
ATOM 876 N N . GLU A 1 106 ? -3.258 -10.085 -9.323 1.00 90.44 106 GLU A N 1
ATOM 877 C CA . GLU A 1 106 ? -4.596 -9.508 -9.421 1.00 90.44 106 GLU A CA 1
ATOM 878 C C . GLU A 1 106 ? -4.631 -8.097 -8.826 1.00 90.44 106 GLU A C 1
ATOM 880 O O . GLU A 1 106 ? -4.158 -7.848 -7.713 1.00 90.44 106 GLU A O 1
ATOM 885 N N . TYR A 1 107 ? -5.267 -7.180 -9.547 1.00 94.62 107 TYR A N 1
ATOM 886 C CA . TYR A 1 107 ? -5.514 -5.821 -9.094 1.00 94.62 107 TYR A CA 1
ATOM 887 C C . TYR A 1 107 ? -6.933 -5.386 -9.451 1.00 94.62 107 TYR A C 1
ATOM 889 O O . TYR A 1 107 ? -7.594 -5.966 -10.313 1.00 94.62 107 TYR A O 1
ATOM 897 N N . ILE A 1 108 ? -7.388 -4.337 -8.777 1.00 94.81 108 ILE A N 1
ATOM 898 C CA . ILE A 1 108 ? -8.616 -3.622 -9.105 1.00 94.81 108 ILE A CA 1
ATOM 899 C C . ILE A 1 108 ? -8.280 -2.199 -9.536 1.00 94.81 108 ILE A C 1
ATOM 901 O O . ILE A 1 108 ? -7.242 -1.645 -9.168 1.00 94.81 108 ILE A O 1
ATOM 905 N N . GLU A 1 109 ? -9.181 -1.580 -10.287 1.00 93.88 109 GLU A N 1
ATOM 906 C CA . GLU A 1 109 ? -9.089 -0.146 -10.517 1.00 93.88 109 GLU A CA 1
ATOM 907 C C . GLU A 1 109 ? -9.465 0.615 -9.244 1.00 93.88 109 GLU A C 1
ATOM 909 O O . GLU A 1 109 ? -10.486 0.351 -8.608 1.00 93.88 109 GLU A O 1
ATOM 914 N N . VAL A 1 110 ? -8.622 1.579 -8.885 1.00 91.56 110 VAL A N 1
ATOM 915 C CA . VAL A 1 110 ? -8.825 2.499 -7.760 1.00 91.56 110 VAL A CA 1
ATOM 916 C C . VAL A 1 110 ? -8.954 3.919 -8.321 1.00 91.56 110 VAL A C 1
ATOM 918 O O . VAL A 1 110 ? -7.959 4.653 -8.375 1.00 91.56 110 VAL A O 1
ATOM 921 N N . PRO A 1 111 ? -10.140 4.303 -8.838 1.00 86.38 111 PRO A N 1
ATOM 922 C CA . PRO A 1 111 ? -10.340 5.606 -9.475 1.00 86.38 111 PRO A CA 1
ATOM 923 C C . PRO A 1 111 ? -10.131 6.752 -8.483 1.00 86.38 111 PRO A C 1
ATOM 925 O O . PRO A 1 111 ? -9.470 7.727 -8.821 1.00 86.38 111 PRO A O 1
ATOM 928 N N . ASP A 1 112 ? -10.558 6.570 -7.233 1.00 84.31 112 ASP A N 1
ATOM 929 C CA . ASP A 1 112 ? -10.473 7.587 -6.177 1.00 84.31 112 ASP A CA 1
ATOM 930 C C . ASP A 1 112 ? -9.069 7.757 -5.571 1.00 84.31 112 ASP A C 1
ATOM 932 O O . ASP A 1 112 ? -8.916 8.382 -4.518 1.00 84.31 112 ASP A O 1
ATOM 936 N N . TYR A 1 113 ? -8.051 7.131 -6.163 1.00 90.12 113 TYR A N 1
ATOM 937 C CA . TYR A 1 113 ? -6.657 7.315 -5.782 1.00 90.12 113 TYR A CA 1
ATOM 938 C C . TYR A 1 113 ? -5.873 7.874 -6.964 1.00 90.12 113 TYR A C 1
ATOM 940 O O . TYR A 1 113 ? -5.634 7.174 -7.953 1.00 90.12 113 TYR A O 1
ATOM 948 N N . LEU A 1 114 ? -5.444 9.126 -6.844 1.00 91.81 114 LEU A N 1
ATOM 949 C CA . LEU A 1 114 ? -4.596 9.803 -7.815 1.00 91.81 114 LEU A CA 1
ATOM 950 C C . LEU A 1 114 ? -3.245 10.129 -7.156 1.00 91.81 114 LEU A C 1
ATOM 952 O O . LEU A 1 114 ? -3.196 10.943 -6.233 1.00 91.81 114 LEU A O 1
ATOM 956 N N . PRO A 1 115 ? -2.139 9.486 -7.591 1.00 89.38 115 PRO A N 1
ATOM 957 C CA . PRO A 1 115 ? -0.814 9.712 -7.012 1.00 89.38 115 PRO A CA 1
ATOM 958 C C . PRO A 1 115 ? -0.348 11.173 -7.047 1.00 89.38 115 PRO A C 1
ATOM 960 O O . PRO A 1 115 ? 0.311 11.613 -6.111 1.00 89.38 115 PRO A O 1
ATOM 963 N N . GLU A 1 116 ? -0.698 11.902 -8.109 1.00 89.38 116 GLU A N 1
ATOM 964 C CA . GLU A 1 116 ? -0.362 13.320 -8.306 1.00 89.38 116 GLU A CA 1
ATOM 965 C C . GLU A 1 116 ? -1.033 14.203 -7.249 1.00 89.38 116 GLU A C 1
ATOM 967 O O . GLU A 1 116 ? -0.359 14.971 -6.571 1.00 89.38 116 GLU A O 1
ATOM 972 N N . GLU A 1 117 ? -2.341 14.030 -7.035 1.00 88.31 117 G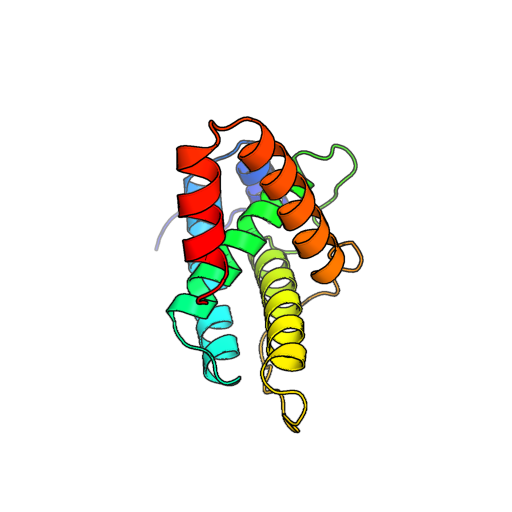LU A N 1
ATOM 973 C CA . GLU A 1 117 ? -3.090 14.768 -6.009 1.00 88.31 117 GLU A CA 1
ATOM 974 C C . GLU A 1 117 ? -2.549 14.489 -4.604 1.00 88.31 117 GLU A C 1
ATOM 976 O O . GLU A 1 117 ? -2.466 15.389 -3.768 1.00 88.31 117 GLU A O 1
ATOM 981 N N . PHE A 1 118 ? -2.151 13.241 -4.341 1.00 81.62 118 PHE A N 1
ATOM 982 C CA . PHE A 1 118 ? -1.569 12.862 -3.059 1.00 81.62 118 PHE A CA 1
ATOM 983 C C . PHE A 1 118 ? -0.199 13.519 -2.824 1.00 81.62 118 PHE A C 1
ATOM 985 O O . PHE A 1 118 ? 0.068 13.965 -1.710 1.00 81.62 118 PHE A O 1
ATOM 992 N N . GLU A 1 119 ? 0.649 13.612 -3.857 1.00 83.56 119 GLU A N 1
ATOM 993 C CA . GLU A 1 119 ? 1.923 14.350 -3.790 1.00 83.56 119 GLU A CA 1
ATOM 994 C C . GLU A 1 119 ? 1.694 15.843 -3.557 1.00 83.56 119 GLU A C 1
ATOM 996 O O . GLU A 1 119 ? 2.273 16.399 -2.628 1.00 83.56 119 GLU A O 1
ATOM 1001 N N . MET A 1 120 ? 0.793 16.467 -4.319 1.00 83.94 120 MET A N 1
ATOM 1002 C CA . MET A 1 120 ? 0.470 17.889 -4.163 1.00 83.94 120 MET A CA 1
ATOM 1003 C C . MET A 1 120 ? -0.045 18.215 -2.756 1.00 83.94 120 MET A C 1
ATOM 1005 O O . MET A 1 120 ? 0.371 19.203 -2.152 1.00 83.94 120 MET A O 1
ATOM 1009 N N . LEU A 1 121 ? -0.924 17.372 -2.205 1.00 83.56 121 LEU A N 1
ATOM 1010 C CA . LEU A 1 121 ? -1.427 17.546 -0.843 1.00 83.56 121 LEU A CA 1
ATOM 1011 C C . LEU A 1 121 ? -0.306 17.410 0.196 1.00 83.56 121 LEU A C 1
ATOM 1013 O O . LEU A 1 121 ? -0.283 18.147 1.183 1.00 83.56 121 LEU A O 1
ATOM 1017 N N . LEU A 1 122 ? 0.612 16.460 -0.002 1.00 80.50 122 LEU A N 1
ATOM 1018 C CA . LEU A 1 122 ? 1.753 16.274 0.889 1.00 80.50 122 LEU A CA 1
ATOM 1019 C C . LEU A 1 122 ? 2.683 17.492 0.851 1.00 80.50 122 LEU A C 1
ATOM 1021 O O . LEU A 1 122 ? 3.063 17.982 1.912 1.00 80.50 122 LEU A O 1
ATOM 1025 N N . GLU A 1 123 ? 2.992 18.008 -0.339 1.00 80.94 123 GLU A N 1
ATOM 1026 C CA . GLU A 1 123 ? 3.795 19.221 -0.531 1.00 80.94 123 GLU A CA 1
ATOM 1027 C C . GLU A 1 123 ? 3.148 20.443 0.134 1.00 80.94 123 GLU A C 1
ATOM 1029 O O . GLU A 1 123 ? 3.817 21.167 0.873 1.00 80.94 123 GLU A O 1
ATOM 1034 N N . GLU A 1 124 ? 1.838 20.642 -0.048 1.00 85.31 124 GLU A N 1
ATOM 1035 C CA . GLU A 1 124 ? 1.100 21.741 0.583 1.00 85.31 124 GLU A CA 1
ATOM 1036 C C . GLU A 1 124 ? 1.155 21.644 2.114 1.00 85.31 124 GLU A C 1
ATOM 1038 O O . GLU A 1 124 ? 1.434 22.626 2.811 1.00 85.31 124 GLU A O 1
ATOM 1043 N N . GLN A 1 125 ? 0.889 20.456 2.662 1.00 81.56 125 GLN A N 1
ATOM 1044 C CA . GLN A 1 125 ? 0.877 20.261 4.107 1.00 81.56 125 GLN A CA 1
ATOM 1045 C C . GLN A 1 125 ? 2.268 20.371 4.721 1.00 81.56 125 GLN A C 1
ATOM 1047 O O . GLN A 1 125 ? 2.401 20.919 5.818 1.00 81.56 125 GLN A O 1
ATOM 1052 N N . PHE A 1 126 ? 3.286 19.887 4.016 1.00 79.19 126 PHE A N 1
ATOM 1053 C CA . PHE A 1 126 ? 4.676 20.028 4.414 1.00 79.19 126 PHE A CA 1
ATOM 1054 C C . PHE A 1 126 ? 5.116 21.495 4.399 1.00 79.19 126 PHE A C 1
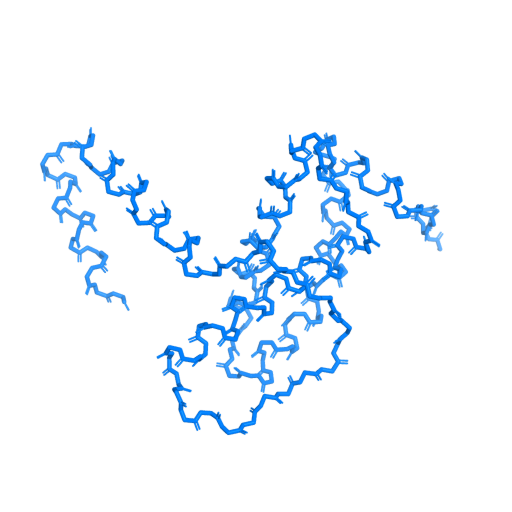ATOM 1056 O O . PHE A 1 126 ? 5.711 21.952 5.373 1.00 79.19 126 PHE A O 1
ATOM 1063 N N . GLY A 1 127 ? 4.740 22.261 3.368 1.00 82.06 127 GLY A N 1
ATOM 1064 C CA . GLY A 1 127 ? 4.979 23.706 3.303 1.00 82.06 127 GLY A CA 1
ATOM 1065 C C . GLY A 1 127 ? 4.391 24.440 4.510 1.00 82.06 127 GLY A C 1
ATOM 1066 O O . GLY A 1 127 ? 5.116 25.116 5.235 1.00 82.06 127 GLY A O 1
ATOM 1067 N N . LYS A 1 128 ? 3.110 24.192 4.819 1.00 84.88 128 LYS A N 1
ATOM 1068 C CA . LYS A 1 128 ? 2.440 24.772 5.999 1.00 84.88 128 LYS A CA 1
ATOM 1069 C C . LYS A 1 128 ? 3.102 24.398 7.327 1.00 84.88 128 LYS A C 1
ATOM 1071 O O . LYS A 1 128 ? 3.029 25.177 8.274 1.00 84.88 128 LYS A O 1
ATOM 1076 N N . ALA A 1 129 ? 3.668 23.196 7.433 1.00 80.69 129 ALA A N 1
ATOM 1077 C CA . ALA A 1 129 ? 4.364 22.749 8.637 1.00 80.69 129 ALA A CA 1
ATOM 1078 C C . ALA A 1 129 ? 5.742 23.413 8.769 1.00 80.69 129 ALA A C 1
ATOM 1080 O O . ALA A 1 129 ? 6.104 23.844 9.859 1.00 80.69 129 ALA A O 1
ATOM 1081 N N . ILE A 1 130 ? 6.483 23.546 7.664 1.00 81.00 130 ILE A N 1
ATOM 1082 C CA . ILE A 1 130 ? 7.758 24.271 7.620 1.00 81.00 130 ILE A CA 1
ATOM 1083 C C . ILE A 1 130 ? 7.569 25.735 8.010 1.00 81.00 130 ILE A C 1
ATOM 1085 O O . ILE A 1 130 ? 8.357 26.248 8.799 1.00 81.00 130 ILE A O 1
ATOM 1089 N N . ASP A 1 131 ? 6.515 26.388 7.524 1.00 83.00 131 ASP A N 1
ATOM 1090 C CA . ASP A 1 131 ? 6.248 27.800 7.820 1.00 83.00 131 ASP A CA 1
ATOM 1091 C C . ASP A 1 131 ? 5.971 28.067 9.314 1.00 83.00 131 ASP A C 1
ATOM 1093 O O . ASP A 1 131 ? 6.050 29.208 9.764 1.00 83.00 131 ASP A O 1
ATOM 1097 N N . GLN A 1 132 ? 5.676 27.023 10.099 1.00 86.69 132 GLN A N 1
ATOM 1098 C CA . GLN A 1 132 ? 5.490 27.106 11.554 1.00 86.69 132 GLN A CA 1
ATOM 1099 C C . GLN A 1 132 ? 6.795 26.943 12.351 1.00 86.69 132 GLN A C 1
ATOM 1101 O O . GLN A 1 132 ? 6.786 27.125 13.569 1.00 86.69 132 GLN A O 1
ATOM 1106 N N . LEU A 1 133 ? 7.905 26.587 11.699 1.00 84.56 133 LEU A N 1
ATOM 1107 C CA . LEU A 1 133 ? 9.217 26.434 12.331 1.00 84.56 133 LEU A CA 1
ATOM 1108 C C . LEU A 1 133 ? 10.000 27.750 12.303 1.00 84.56 133 LEU A C 1
ATOM 1110 O O . LEU A 1 133 ? 9.748 28.619 11.470 1.00 84.56 133 LEU A O 1
ATOM 1114 N N . ASP A 1 134 ? 10.988 27.888 13.187 1.00 85.94 134 ASP A N 1
ATOM 1115 C CA . ASP A 1 134 ? 11.907 29.027 13.160 1.00 85.94 134 ASP A CA 1
ATOM 1116 C C . ASP A 1 134 ? 12.774 29.040 11.887 1.00 85.94 134 ASP A C 1
ATOM 1118 O O . ASP A 1 134 ? 13.050 27.999 11.283 1.00 85.94 134 ASP A O 1
ATOM 1122 N N . GLU A 1 135 ? 13.237 30.230 11.490 1.00 79.88 135 GLU A N 1
ATOM 1123 C CA . GLU A 1 135 ? 14.001 30.443 10.251 1.00 79.88 135 GLU A CA 1
ATOM 1124 C C . GLU A 1 135 ? 15.239 29.536 10.134 1.00 79.88 135 GLU A C 1
ATOM 1126 O O . GLU A 1 135 ? 15.589 29.110 9.032 1.00 79.88 135 GLU A O 1
ATOM 1131 N N . THR A 1 136 ? 15.878 29.177 11.254 1.00 79.81 136 THR A N 1
ATOM 1132 C CA . THR A 1 136 ? 17.076 28.322 11.243 1.00 79.81 136 THR A CA 1
ATOM 1133 C C . THR A 1 136 ? 16.709 26.879 10.894 1.00 79.81 136 THR A C 1
ATOM 1135 O O . THR A 1 136 ? 17.323 26.280 10.006 1.00 79.81 136 THR A O 1
ATOM 1138 N N . CYS A 1 137 ? 15.668 26.330 11.526 1.00 75.50 137 CYS A N 1
ATOM 1139 C CA . CYS A 1 137 ? 15.151 24.997 11.211 1.00 75.50 137 CYS A CA 1
ATOM 1140 C C . CYS A 1 137 ? 14.598 24.911 9.780 1.00 75.50 137 CYS A C 1
ATOM 1142 O O . CYS A 1 137 ? 14.818 23.908 9.095 1.00 75.50 137 CYS A O 1
ATOM 1144 N N . GLN A 1 138 ? 13.941 25.971 9.294 1.00 77.62 138 GLN A N 1
ATOM 1145 C CA . GLN A 1 138 ? 13.444 26.024 7.917 1.00 77.62 138 GLN A CA 1
ATOM 1146 C C . GLN A 1 138 ? 14.570 25.916 6.885 1.00 77.62 138 GLN A C 1
ATOM 1148 O O . GLN A 1 138 ? 14.444 25.154 5.927 1.00 77.62 138 GLN A O 1
ATOM 1153 N N . VAL A 1 139 ? 15.665 26.663 7.065 1.00 75.56 139 VAL A N 1
ATOM 1154 C CA . VAL A 1 139 ? 16.808 26.648 6.136 1.00 75.56 139 VAL A CA 1
ATOM 1155 C C . VAL A 1 139 ? 17.465 25.270 6.102 1.00 75.56 139 VAL A C 1
ATOM 1157 O O . VAL A 1 139 ? 17.764 24.764 5.021 1.00 75.56 139 VAL A O 1
ATOM 1160 N N . ILE A 1 140 ? 17.645 24.630 7.261 1.00 76.31 140 ILE A N 1
ATOM 1161 C CA . ILE A 1 140 ? 18.237 23.287 7.343 1.00 76.31 140 ILE A CA 1
ATOM 1162 C C . ILE A 1 140 ? 17.371 22.270 6.591 1.00 76.31 140 ILE A C 1
ATOM 1164 O O . ILE A 1 140 ? 17.884 21.535 5.748 1.00 76.31 140 ILE A O 1
ATOM 1168 N N . LEU A 1 141 ? 16.062 22.250 6.853 1.00 72.81 141 LEU A N 1
ATOM 1169 C CA . LEU A 1 141 ? 15.155 21.285 6.230 1.00 72.81 141 LEU A CA 1
ATOM 1170 C C . LEU A 1 141 ? 15.007 21.522 4.723 1.00 72.81 141 LEU A C 1
ATOM 1172 O O . LEU A 1 141 ? 15.088 20.568 3.956 1.00 72.81 141 LEU A O 1
ATOM 1176 N N . LYS A 1 142 ? 14.888 22.780 4.276 1.00 71.44 142 LYS A N 1
ATOM 1177 C CA . LYS A 1 142 ? 14.841 23.124 2.843 1.00 71.44 142 LYS A CA 1
ATOM 1178 C C . LYS A 1 142 ? 16.120 22.698 2.111 1.00 71.44 142 LYS A C 1
ATOM 1180 O O . LYS A 1 142 ? 16.038 22.195 0.995 1.00 71.44 142 LYS A O 1
ATOM 1185 N N . ASN A 1 143 ? 17.286 22.842 2.746 1.00 62.75 143 ASN A N 1
ATOM 1186 C CA . ASN A 1 143 ? 18.567 22.447 2.152 1.00 62.75 143 ASN A CA 1
ATOM 1187 C C . ASN A 1 143 ? 18.741 20.925 2.035 1.00 62.75 143 ASN A C 1
ATOM 1189 O O . ASN A 1 143 ? 19.390 20.467 1.099 1.00 62.75 143 ASN A O 1
ATOM 1193 N N . ILE A 1 144 ? 18.159 20.140 2.947 1.00 66.19 144 ILE A N 1
ATOM 1194 C CA . ILE A 1 144 ? 18.194 18.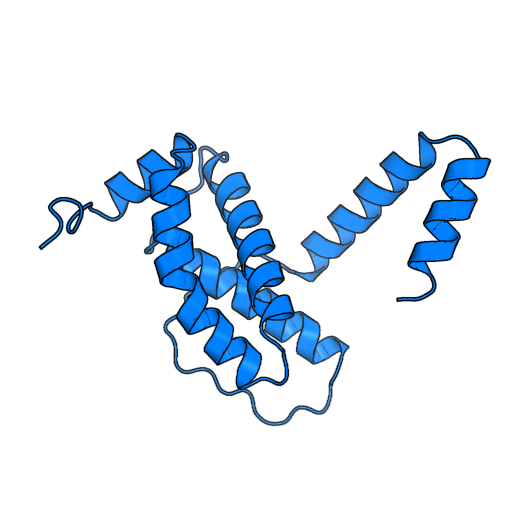670 2.877 1.00 66.19 144 ILE A CA 1
ATOM 1195 C C . ILE A 1 144 ? 17.279 18.160 1.753 1.00 66.19 144 ILE A C 1
ATOM 1197 O O . ILE A 1 144 ? 17.657 17.245 1.025 1.00 66.19 144 ILE A O 1
ATOM 1201 N N . THR A 1 145 ? 16.115 18.784 1.558 1.00 53.41 145 THR A N 1
ATOM 1202 C CA . THR A 1 145 ? 15.130 18.362 0.548 1.00 53.41 145 THR A CA 1
ATOM 1203 C C . THR A 1 145 ? 15.556 18.664 -0.900 1.00 53.41 145 THR A C 1
ATOM 1205 O O . THR A 1 145 ? 15.048 18.033 -1.816 1.00 53.41 145 THR A O 1
ATOM 1208 N N . ILE A 1 146 ? 16.504 19.583 -1.138 1.00 42.94 146 ILE A N 1
ATOM 1209 C CA . ILE A 1 146 ? 16.999 19.935 -2.491 1.00 42.94 146 ILE A CA 1
ATOM 1210 C C . ILE A 1 146 ? 18.042 18.925 -3.035 1.00 42.94 146 ILE A C 1
ATOM 1212 O O . ILE A 1 146 ? 18.409 18.986 -4.207 1.00 42.94 146 ILE A O 1
ATOM 1216 N N . LEU A 1 147 ? 18.517 17.975 -2.219 1.00 33.31 147 LEU A N 1
ATOM 1217 C CA . LEU A 1 147 ? 19.604 17.044 -2.570 1.00 33.31 147 LEU A CA 1
ATOM 1218 C C . LEU A 1 147 ? 19.176 15.581 -2.814 1.00 33.31 147 LEU A C 1
ATOM 1220 O O . LEU A 1 147 ? 20.051 14.726 -2.960 1.00 33.31 147 LEU A O 1
ATOM 1224 N N . ILE A 1 148 ? 17.873 15.285 -2.890 1.00 36.78 148 ILE A N 1
ATOM 1225 C CA . ILE A 1 148 ? 17.321 13.952 -3.221 1.00 36.78 148 ILE A CA 1
ATOM 1226 C C . ILE A 1 148 ? 16.468 14.064 -4.485 1.00 36.78 148 ILE A C 1
ATOM 1228 O O . ILE A 1 148 ? 16.604 13.185 -5.367 1.00 36.78 148 ILE A O 1
#

Sequence (148 aa):
MDPESKKSNEELTEDLRKRDAKAYEKMYRKSLPSLMRFVYLNHGHQEDAQDLLQEAAIVLFRKLLQPDFVLTCVPSTYVYSVARKKWLYLLKKRKPNISKIVDIDEYIEVPDYLPEEFEMLLEEQFGKAIDQLDETCQVILKNITILI

Foldseek 3Di:
DDPVPDDDLVRLLVCLLVVPPVSVVVLCVLQQVLQQVQQVQLPHHSVLSVVLLVVLSVVSSVLSPDPPRDDPDRSNQSSNQLSNQLSVVVCCVPPVPPPDRDHDDDHDDDPVRDNVVVVVVVVVVVVVVLVPDDPVVSVVVVVVVVPD